Protein AF-A0A0L7AWC5-F1 (afdb_monomer_lite)

Foldseek 3Di:
DDDPPDDPVRVVVLCPAPLNDDDFDPVLVVVQPPDFVQSSLVSLCVGPDPVSVVVSVVDNHDDSVSSVVSNVVVVVVVVVVCVVVVNPVPDPVVPPPPVPDDDPVRVVVVVVCVVVVVD

Organism: NCBI:txid1365965

Radius of gyration: 28.06 Å; chains: 1; bounding box: 50×33×78 Å

pLDDT: mean 84.74, std 12.67, range [42.34, 96.44]

Structure (mmCIF, N/CA/C/O backbone):
data_AF-A0A0L7AWC5-F1
#
_entry.id   AF-A0A0L7AWC5-F1
#
loop_
_atom_site.group_PDB
_atom_site.id
_atom_site.type_symbol
_atom_site.label_atom_id
_atom_site.label_alt_id
_atom_site.label_comp_id
_atom_site.label_asym_id
_atom_site.label_entity_id
_atom_site.label_seq_id
_atom_site.pdbx_PDB_ins_code
_atom_site.Cartn_x
_atom_site.Cartn_y
_atom_site.Cartn_z
_atom_site.occupancy
_atom_site.B_iso_or_equiv
_atom_site.auth_seq_id
_atom_site.auth_comp_id
_atom_site.auth_asym_id
_atom_site.auth_atom_id
_atom_site.pdbx_PDB_model_num
ATOM 1 N N . MET A 1 1 ? 16.499 3.260 -14.537 1.00 52.12 1 MET A N 1
ATOM 2 C CA . MET A 1 1 ? 15.398 4.246 -14.541 1.00 52.12 1 MET A CA 1
ATOM 3 C C . MET A 1 1 ? 15.997 5.605 -14.864 1.00 52.12 1 MET A C 1
ATOM 5 O O . MET A 1 1 ? 16.867 6.040 -14.125 1.00 52.12 1 MET A O 1
ATOM 9 N N . LYS A 1 2 ? 15.635 6.219 -15.996 1.00 42.34 2 LYS A N 1
ATOM 10 C CA . LYS A 1 2 ? 15.994 7.612 -16.302 1.00 42.34 2 LYS A CA 1
ATOM 11 C C . LYS A 1 2 ? 14.716 8.428 -16.141 1.00 42.34 2 LYS A C 1
ATOM 13 O O . LYS A 1 2 ? 13.788 8.226 -16.914 1.00 42.34 2 LYS A O 1
ATOM 18 N N . PHE A 1 3 ? 14.671 9.283 -15.125 1.00 60.06 3 PHE A N 1
ATOM 19 C CA . PHE A 1 3 ? 13.578 10.221 -14.881 1.00 60.06 3 PHE A CA 1
ATOM 20 C C . PHE A 1 3 ? 14.095 11.622 -15.216 1.00 60.06 3 PHE A C 1
ATOM 22 O O . PHE A 1 3 ? 14.675 12.269 -14.353 1.00 60.06 3 PHE A O 1
ATOM 29 N N . PRO A 1 4 ? 13.995 12.072 -16.476 1.00 60.34 4 PRO A N 1
ATOM 30 C CA . PRO A 1 4 ? 14.615 13.327 -16.900 1.00 60.34 4 PRO A CA 1
ATOM 31 C C . PRO A 1 4 ? 13.978 14.585 -16.282 1.00 60.34 4 PRO A C 1
ATOM 33 O O . PRO A 1 4 ? 14.546 15.659 -16.433 1.00 60.34 4 PRO A O 1
ATOM 36 N N . SER A 1 5 ? 12.832 14.471 -15.597 1.00 70.38 5 SER A N 1
ATOM 37 C CA . SER A 1 5 ? 12.074 15.609 -15.056 1.00 70.38 5 SER A CA 1
ATOM 38 C C . SER A 1 5 ? 12.018 15.705 -13.528 1.00 70.38 5 SER A C 1
ATOM 40 O O . SER A 1 5 ? 11.563 16.728 -13.031 1.00 70.38 5 SER A O 1
ATOM 42 N N . LEU A 1 6 ? 12.437 14.674 -12.785 1.00 74.31 6 LEU A N 1
ATOM 43 C CA . LEU A 1 6 ? 12.380 14.658 -11.318 1.00 74.31 6 LEU A CA 1
ATOM 44 C C . LEU A 1 6 ? 13.787 14.697 -10.734 1.00 74.31 6 LEU A C 1
ATOM 46 O O . LEU A 1 6 ? 14.691 14.009 -11.215 1.00 74.31 6 LEU A O 1
ATOM 50 N N . SER A 1 7 ? 13.960 15.474 -9.670 1.00 85.12 7 SER A N 1
ATOM 51 C CA . SER A 1 7 ? 15.183 15.455 -8.878 1.00 85.12 7 SER A CA 1
ATOM 52 C C . SER A 1 7 ? 15.370 14.096 -8.195 1.00 85.12 7 SER A C 1
ATOM 54 O O . SER A 1 7 ? 14.423 13.341 -7.954 1.00 85.12 7 SER A O 1
ATOM 56 N N . ASN A 1 8 ? 16.616 13.778 -7.843 1.00 84.31 8 ASN A N 1
ATOM 57 C CA . ASN A 1 8 ? 16.921 12.543 -7.119 1.00 84.31 8 ASN A CA 1
ATOM 58 C C . ASN A 1 8 ? 16.180 12.458 -5.774 1.00 84.31 8 ASN A C 1
ATOM 60 O O . ASN A 1 8 ? 15.799 11.362 -5.362 1.00 84.31 8 ASN A O 1
ATOM 64 N N . ASP A 1 9 ? 15.956 13.597 -5.115 1.00 87.88 9 ASP A N 1
ATOM 65 C CA . ASP A 1 9 ? 15.246 13.662 -3.836 1.00 87.88 9 ASP A CA 1
ATOM 66 C C . ASP A 1 9 ? 13.757 13.354 -4.002 1.00 87.88 9 ASP A C 1
ATOM 68 O O . ASP A 1 9 ? 13.207 12.572 -3.229 1.00 87.88 9 ASP A O 1
ATOM 72 N N . GLU A 1 10 ? 13.118 13.867 -5.056 1.00 83.81 10 GLU A N 1
ATOM 73 C CA . GLU A 1 10 ? 11.721 13.546 -5.379 1.00 83.81 10 GLU A CA 1
ATOM 74 C C . GLU A 1 10 ? 11.545 12.067 -5.735 1.00 83.81 10 GLU A C 1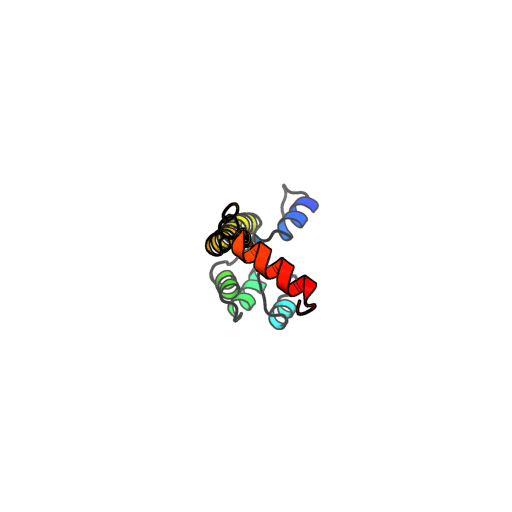
ATOM 76 O O . GLU A 1 10 ? 10.597 11.419 -5.285 1.00 83.81 10 GLU A O 1
ATOM 81 N N . VAL A 1 11 ? 12.482 11.497 -6.500 1.00 84.50 11 VAL A N 1
ATOM 82 C CA . VAL A 1 11 ? 12.475 10.060 -6.808 1.00 84.50 11 VAL A CA 1
ATOM 83 C C . VAL A 1 11 ? 12.614 9.243 -5.524 1.00 84.50 11 VAL A C 1
ATOM 85 O O . VAL A 1 11 ? 11.871 8.284 -5.320 1.00 84.50 11 VAL A O 1
ATOM 88 N N . LYS A 1 12 ? 13.538 9.622 -4.635 1.00 86.62 12 LYS A N 1
ATOM 89 C CA . LYS A 1 12 ? 13.747 8.930 -3.360 1.00 86.62 12 LYS A CA 1
ATOM 90 C C . LYS A 1 12 ? 12.517 9.021 -2.462 1.00 86.62 12 LYS A C 1
ATOM 92 O O . LYS A 1 12 ? 12.134 8.005 -1.890 1.00 86.62 12 LYS A O 1
ATOM 97 N N . ALA A 1 13 ? 11.891 10.195 -2.377 1.00 87.50 13 ALA A N 1
ATOM 98 C CA . ALA A 1 13 ? 10.653 10.384 -1.636 1.00 87.50 13 ALA A CA 1
ATOM 99 C C . ALA A 1 13 ? 9.580 9.415 -2.144 1.00 87.50 13 ALA A C 1
ATOM 101 O O . ALA A 1 13 ? 9.083 8.616 -1.358 1.00 87.50 13 ALA A O 1
ATOM 102 N N . LYS A 1 14 ? 9.330 9.372 -3.461 1.00 85.75 14 LYS A N 1
ATOM 103 C CA . LYS A 1 14 ? 8.341 8.465 -4.070 1.00 85.75 14 LYS A CA 1
ATOM 104 C C . LYS A 1 14 ? 8.611 6.982 -3.806 1.00 85.75 14 LYS A C 1
ATOM 106 O O . LYS A 1 14 ? 7.675 6.217 -3.593 1.00 85.75 14 LYS A O 1
ATOM 111 N N . LEU A 1 15 ? 9.872 6.551 -3.760 1.00 87.12 15 LEU A N 1
ATOM 112 C CA . LEU A 1 15 ? 10.215 5.160 -3.425 1.00 87.12 15 LEU A CA 1
ATOM 113 C C . LEU A 1 15 ? 9.874 4.777 -1.971 1.00 87.12 15 LEU A C 1
ATOM 115 O O . LEU A 1 15 ? 9.762 3.585 -1.659 1.00 87.12 15 LEU A O 1
ATOM 119 N N . GLU A 1 16 ? 9.678 5.752 -1.087 1.00 91.00 16 GLU A N 1
ATOM 120 C CA . GLU A 1 16 ? 9.280 5.525 0.303 1.00 91.00 16 GLU A CA 1
ATOM 121 C C . GLU A 1 16 ? 7.762 5.525 0.531 1.00 91.00 16 GLU A C 1
ATOM 123 O O . GLU A 1 16 ? 7.326 5.147 1.617 1.00 91.00 16 GLU A O 1
ATOM 128 N N . HIS A 1 17 ? 6.949 5.834 -0.486 1.00 94.25 17 HIS A N 1
ATOM 129 C CA . HIS A 1 17 ? 5.488 5.796 -0.374 1.00 94.25 17 HIS A CA 1
ATOM 130 C C . HIS A 1 17 ? 4.944 4.387 -0.105 1.00 94.25 17 HIS A C 1
ATOM 132 O O . HIS A 1 17 ? 5.532 3.369 -0.497 1.00 94.25 17 HIS A O 1
ATOM 138 N N . LEU A 1 18 ? 3.766 4.335 0.524 1.00 93.56 18 LEU A N 1
ATOM 139 C CA . LEU A 1 18 ? 3.066 3.102 0.884 1.00 93.56 18 LEU A CA 1
ATOM 140 C C . LEU A 1 18 ? 2.747 2.255 -0.357 1.00 93.56 18 LEU A C 1
ATOM 142 O O . LEU A 1 18 ? 2.910 1.031 -0.339 1.00 93.56 18 LEU A O 1
ATOM 146 N N . GLY A 1 19 ? 2.417 2.910 -1.470 1.00 92.44 19 GLY A N 1
ATOM 147 C CA . GLY A 1 19 ? 2.226 2.313 -2.786 1.00 92.44 19 GLY A CA 1
ATOM 148 C C . GLY A 1 19 ? 3.420 1.488 -3.276 1.00 92.44 19 GLY A C 1
ATOM 149 O O . GLY A 1 19 ? 3.218 0.517 -4.003 1.00 92.44 19 GLY A O 1
ATOM 150 N N . ASN A 1 20 ? 4.646 1.763 -2.817 1.00 92.94 20 ASN A N 1
ATOM 151 C CA . ASN A 1 20 ? 5.841 0.978 -3.149 1.00 92.94 20 ASN A CA 1
ATOM 152 C C . ASN A 1 20 ? 6.153 -0.141 -2.133 1.00 92.94 20 ASN A C 1
ATOM 154 O O . ASN A 1 20 ? 7.008 -0.995 -2.380 1.00 92.94 20 ASN A O 1
ATOM 158 N N . LYS A 1 21 ? 5.486 -0.164 -0.973 1.00 91.94 21 LYS A N 1
ATOM 159 C CA . LYS A 1 21 ? 5.723 -1.169 0.071 1.00 91.94 21 LYS A CA 1
ATOM 160 C C . LYS A 1 21 ? 4.796 -2.36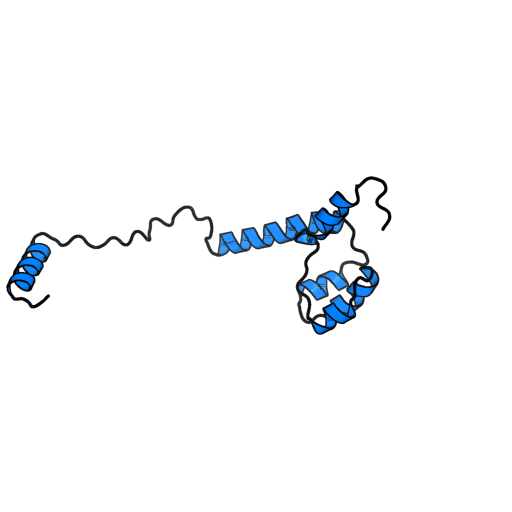7 -0.107 1.00 91.94 21 LYS A C 1
ATOM 162 O O . LYS A 1 21 ? 3.592 -2.238 -0.337 1.00 91.94 21 LYS A O 1
ATOM 167 N N . VAL A 1 22 ? 5.347 -3.568 0.021 1.00 91.69 22 VAL A N 1
ATOM 168 C CA . VAL A 1 22 ? 4.583 -4.815 -0.065 1.00 91.69 22 VAL A CA 1
ATOM 169 C C . VAL A 1 22 ? 5.095 -5.789 0.995 1.00 91.69 22 VAL A C 1
ATOM 171 O O . VAL A 1 22 ? 6.312 -5.909 1.161 1.00 91.69 22 VAL A O 1
ATOM 174 N N . PRO A 1 23 ? 4.208 -6.471 1.741 1.00 92.56 23 PRO A N 1
ATOM 175 C CA . PRO A 1 23 ? 4.642 -7.503 2.671 1.00 92.56 23 PRO A CA 1
ATOM 176 C C . PRO A 1 23 ? 5.311 -8.635 1.890 1.00 92.56 23 PRO A C 1
ATOM 178 O O . PRO A 1 23 ? 4.790 -9.102 0.881 1.00 92.56 23 PRO A O 1
ATOM 181 N N . PHE A 1 24 ? 6.491 -9.069 2.316 1.00 92.88 24 PHE A N 1
ATOM 182 C CA . PHE A 1 24 ? 7.235 -10.082 1.578 1.00 92.88 24 PHE A CA 1
ATOM 183 C C . PHE A 1 24 ? 8.074 -10.932 2.522 1.00 92.88 24 PHE A C 1
ATOM 185 O O . PHE A 1 24 ? 8.691 -10.420 3.456 1.00 92.88 24 PHE A O 1
ATOM 192 N N . GLU A 1 25 ? 8.083 -12.244 2.303 1.00 93.81 25 GLU A N 1
ATOM 193 C CA . GLU A 1 25 ? 8.760 -13.186 3.183 1.00 93.81 25 GLU A CA 1
ATOM 194 C C . GLU A 1 25 ? 10.264 -12.912 3.219 1.00 93.81 25 GLU A C 1
ATOM 196 O O . GLU A 1 25 ? 10.898 -12.764 2.175 1.00 93.81 25 GLU A O 1
ATOM 201 N N . LYS A 1 26 ? 10.867 -12.917 4.417 1.00 90.19 26 LYS A N 1
ATOM 202 C CA . LYS A 1 26 ? 12.284 -12.562 4.629 1.00 90.19 26 LYS A CA 1
ATOM 203 C C . LYS A 1 26 ? 13.234 -13.271 3.656 1.00 90.19 26 LYS A C 1
ATOM 205 O O . LYS A 1 26 ? 14.082 -12.623 3.047 1.00 90.19 26 LYS A O 1
ATOM 210 N N . ASN A 1 27 ? 13.064 -14.581 3.468 1.00 89.06 27 ASN A N 1
ATOM 211 C CA . ASN A 1 27 ? 13.918 -15.380 2.583 1.00 89.06 27 ASN A CA 1
ATOM 212 C C . ASN A 1 27 ? 13.783 -14.969 1.108 1.00 89.06 27 ASN A C 1
ATOM 214 O O . ASN A 1 27 ? 14.786 -14.880 0.400 1.00 89.06 27 ASN A O 1
ATOM 218 N N . LEU A 1 28 ? 12.561 -14.703 0.636 1.00 86.88 28 LEU A N 1
ATOM 219 C CA . LEU A 1 28 ? 12.326 -14.251 -0.737 1.00 86.88 28 LEU A CA 1
ATOM 220 C C . LEU A 1 28 ? 12.753 -12.789 -0.927 1.00 86.88 28 LEU A C 1
ATOM 222 O O . LEU A 1 28 ? 13.320 -12.458 -1.966 1.00 86.88 28 LEU A O 1
ATOM 226 N N . ASN A 1 29 ? 12.573 -11.946 0.093 1.00 84.81 29 ASN A N 1
ATOM 227 C CA . ASN A 1 29 ? 13.002 -10.551 0.098 1.00 84.81 29 ASN A CA 1
ATOM 228 C C . ASN A 1 29 ? 14.529 -10.419 -0.023 1.00 84.81 29 ASN A C 1
ATOM 230 O O . ASN A 1 29 ? 15.017 -9.664 -0.858 1.00 84.81 29 ASN A O 1
ATOM 234 N N . ILE A 1 30 ? 15.295 -11.224 0.724 1.00 81.38 30 ILE A N 1
ATOM 235 C CA . ILE A 1 30 ? 16.764 -11.273 0.602 1.00 81.38 30 ILE A CA 1
ATOM 236 C C . ILE A 1 30 ? 17.177 -11.686 -0.820 1.00 81.38 30 ILE A C 1
ATOM 238 O O . ILE A 1 30 ? 18.043 -11.058 -1.429 1.00 81.38 30 ILE A O 1
ATOM 242 N N . ARG A 1 31 ? 16.527 -12.714 -1.383 1.00 81.00 31 ARG A N 1
ATOM 243 C CA . ARG A 1 31 ? 16.805 -13.210 -2.745 1.00 81.00 31 ARG A CA 1
ATOM 244 C C . ARG A 1 31 ? 16.423 -12.215 -3.841 1.00 81.00 31 ARG A C 1
ATOM 246 O O . ARG A 1 31 ? 16.982 -12.281 -4.936 1.00 81.00 31 ARG A O 1
ATOM 253 N N . ALA A 1 32 ? 15.478 -11.320 -3.570 1.00 76.94 32 ALA A N 1
ATOM 254 C CA . ALA A 1 32 ? 15.027 -10.319 -4.523 1.00 76.94 32 ALA A CA 1
ATOM 255 C C . ALA A 1 32 ? 16.060 -9.217 -4.771 1.00 76.94 32 ALA A C 1
ATOM 257 O O . ALA A 1 32 ? 16.072 -8.676 -5.879 1.00 76.94 32 ALA A O 1
ATOM 258 N N . SER A 1 33 ? 16.975 -8.963 -3.822 1.00 70.50 33 SER A N 1
ATOM 259 C CA . SER A 1 33 ? 18.005 -7.910 -3.881 1.00 70.50 33 SER A CA 1
ATOM 260 C C . SER A 1 33 ? 17.436 -6.536 -4.310 1.00 70.50 33 SER A C 1
ATOM 262 O O . SER A 1 33 ? 16.239 -6.375 -4.551 1.00 70.50 33 SER A O 1
ATOM 264 N N . ASN A 1 34 ? 18.276 -5.512 -4.458 1.00 68.75 34 ASN A N 1
ATOM 265 C CA . ASN A 1 34 ? 17.881 -4.229 -5.060 1.00 68.75 34 ASN A CA 1
ATOM 266 C C . ASN A 1 34 ? 17.773 -4.339 -6.594 1.00 68.75 34 ASN A C 1
ATOM 268 O O . ASN A 1 34 ? 18.254 -3.494 -7.345 1.00 68.75 34 ASN A O 1
ATOM 272 N N . SER A 1 35 ? 17.172 -5.430 -7.066 1.00 68.94 35 SER A N 1
ATOM 273 C CA . SER A 1 35 ? 16.995 -5.722 -8.482 1.00 68.94 35 SER A CA 1
ATOM 274 C C . SER A 1 35 ? 15.801 -4.962 -9.054 1.00 68.94 35 SER A C 1
ATOM 276 O O . SER A 1 35 ? 14.842 -4.639 -8.346 1.00 68.94 35 SER A O 1
ATOM 278 N N . TYR A 1 36 ? 15.806 -4.781 -10.374 1.00 77.38 36 TYR A N 1
ATOM 279 C CA . TYR A 1 36 ? 14.644 -4.308 -11.122 1.00 77.38 36 TYR A CA 1
ATOM 280 C C . TYR A 1 36 ? 13.392 -5.147 -10.844 1.00 77.38 36 TYR A C 1
ATOM 282 O O . TYR A 1 36 ? 13.468 -6.356 -10.589 1.00 77.38 36 TYR A O 1
ATOM 290 N N . PHE A 1 37 ? 12.229 -4.499 -10.931 1.00 84.56 37 PHE A N 1
ATOM 291 C CA . PHE A 1 37 ? 10.945 -5.127 -10.636 1.00 84.56 37 PHE A CA 1
ATOM 292 C C . PHE A 1 37 ? 10.700 -6.393 -11.460 1.00 84.56 37 PHE A C 1
ATOM 294 O O . PHE A 1 37 ? 10.254 -7.384 -10.901 1.00 84.56 37 PHE A O 1
ATOM 301 N N . SER A 1 38 ? 11.105 -6.435 -12.728 1.00 83.44 38 SER A N 1
ATOM 302 C CA . SER A 1 38 ? 10.996 -7.625 -13.588 1.00 83.44 38 SER A CA 1
ATOM 303 C C . SER A 1 38 ? 11.660 -8.895 -13.020 1.00 83.44 38 SER A C 1
ATOM 305 O O . SER A 1 38 ? 11.244 -10.015 -13.325 1.00 83.44 38 SER A O 1
ATOM 307 N N . ARG A 1 39 ? 12.688 -8.754 -12.170 1.00 85.31 39 ARG A N 1
ATOM 308 C CA . ARG A 1 39 ? 13.303 -9.873 -11.437 1.00 85.31 39 ARG A CA 1
ATOM 309 C C . ARG A 1 39 ? 12.559 -10.168 -10.137 1.00 85.31 39 ARG A C 1
ATOM 311 O O . ARG A 1 39 ? 12.378 -11.337 -9.798 1.00 85.31 39 ARG A O 1
ATOM 318 N N . LYS A 1 40 ? 12.108 -9.124 -9.436 1.00 88.12 40 LYS A N 1
ATOM 319 C CA . LYS A 1 40 ? 11.313 -9.241 -8.205 1.00 88.12 40 LYS A CA 1
ATOM 320 C C . LYS A 1 40 ? 9.946 -9.876 -8.466 1.00 88.12 40 LYS A C 1
ATOM 322 O O . LYS A 1 40 ? 9.545 -10.733 -7.691 1.00 88.12 40 LYS A O 1
ATOM 327 N N . SER A 1 41 ? 9.290 -9.575 -9.588 1.00 90.44 41 SER A N 1
ATOM 328 C CA . SER A 1 41 ? 7.974 -10.107 -9.963 1.00 90.44 41 SER A CA 1
ATOM 329 C C . SER A 1 41 ? 7.974 -11.635 -10.049 1.00 90.44 41 SER A C 1
ATOM 331 O O . SER A 1 41 ? 7.043 -12.284 -9.577 1.00 90.44 41 SER A O 1
ATOM 333 N N . LYS A 1 42 ? 9.063 -12.241 -10.542 1.00 91.19 42 LYS A N 1
ATOM 334 C CA . LYS A 1 42 ? 9.234 -13.705 -10.565 1.00 91.19 42 LYS A CA 1
ATOM 335 C C . LYS A 1 42 ? 9.248 -14.318 -9.164 1.00 91.19 42 LYS A C 1
ATOM 337 O O . LYS A 1 42 ? 8.736 -15.418 -8.985 1.00 91.19 42 LYS A O 1
ATOM 342 N N . LEU A 1 43 ? 9.827 -13.619 -8.188 1.00 91.94 43 LEU A N 1
ATOM 343 C CA . LEU A 1 43 ? 9.855 -14.048 -6.787 1.00 91.94 43 LEU A CA 1
ATOM 344 C C . LEU A 1 43 ? 8.541 -13.716 -6.073 1.00 91.94 43 LEU A C 1
ATOM 346 O O . LEU A 1 43 ? 8.072 -14.514 -5.272 1.00 91.94 43 LEU A O 1
ATOM 350 N N . TYR A 1 44 ? 7.906 -12.593 -6.408 1.00 93.50 44 TYR A N 1
ATOM 351 C CA . TYR A 1 44 ? 6.579 -12.230 -5.914 1.00 93.50 44 TYR A CA 1
ATOM 352 C C . TYR A 1 44 ? 5.548 -13.298 -6.277 1.00 93.50 44 TYR A C 1
ATOM 354 O O . TYR A 1 44 ? 4.809 -13.732 -5.401 1.00 93.50 44 TYR A O 1
ATOM 362 N N . LYS A 1 45 ? 5.575 -13.832 -7.508 1.00 93.38 45 LYS A N 1
ATOM 363 C CA . LYS A 1 45 ? 4.720 -14.961 -7.932 1.00 93.38 45 LYS A CA 1
ATOM 364 C C . LYS A 1 45 ? 4.871 -16.221 -7.063 1.00 93.38 45 LYS A C 1
ATOM 366 O O . LYS A 1 45 ? 3.955 -17.035 -7.028 1.00 93.38 45 LYS A O 1
ATOM 371 N N . GLN A 1 46 ? 6.005 -16.384 -6.378 1.00 94.00 46 GLN A N 1
ATOM 372 C CA . GLN A 1 46 ? 6.285 -17.514 -5.481 1.00 94.00 46 GLN A CA 1
ATOM 373 C C . GLN A 1 46 ? 5.875 -17.241 -4.025 1.00 94.00 46 GLN A C 1
ATOM 375 O O . GLN A 1 46 ? 5.956 -18.146 -3.200 1.00 94.00 46 GLN A O 1
ATOM 380 N N . SER A 1 47 ? 5.462 -16.014 -3.694 1.00 94.75 47 SER A N 1
ATOM 381 C CA . SER A 1 47 ? 5.048 -15.633 -2.342 1.00 94.75 47 SER A CA 1
ATOM 382 C C . SER A 1 47 ? 3.789 -16.394 -1.912 1.00 94.75 47 SER A C 1
ATOM 384 O O . SER A 1 47 ? 2.865 -16.609 -2.704 1.00 94.75 47 SER A O 1
ATOM 386 N N . GLY A 1 48 ? 3.738 -16.775 -0.636 1.00 95.81 48 GLY A N 1
ATOM 387 C CA . GLY A 1 48 ? 2.533 -17.283 0.014 1.00 95.81 48 GLY A CA 1
ATOM 388 C C . GLY A 1 48 ? 1.543 -16.168 0.362 1.00 95.81 48 GLY A C 1
ATOM 389 O O . GLY A 1 48 ? 0.362 -16.435 0.578 1.00 95.81 48 GLY A O 1
ATOM 390 N N . ILE A 1 49 ? 1.993 -14.912 0.368 1.00 95.44 49 ILE A N 1
ATOM 391 C CA . ILE A 1 49 ? 1.157 -13.749 0.652 1.00 95.44 49 ILE A CA 1
ATOM 392 C C . ILE A 1 49 ? 0.363 -13.378 -0.606 1.00 95.44 49 ILE A C 1
ATOM 394 O O . ILE A 1 49 ? 0.920 -13.001 -1.639 1.00 95.44 49 ILE A O 1
ATOM 398 N N . ALA A 1 50 ? -0.967 -13.443 -0.507 1.00 95.12 50 ALA A N 1
ATOM 399 C CA . ALA A 1 50 ? -1.866 -13.273 -1.647 1.00 95.12 50 ALA A CA 1
ATOM 400 C C . ALA A 1 50 ? -1.686 -11.935 -2.387 1.00 95.12 50 ALA A C 1
ATOM 402 O O . ALA A 1 50 ? -1.628 -11.933 -3.616 1.00 95.12 50 ALA A O 1
ATOM 403 N N . VAL A 1 51 ? -1.555 -10.816 -1.661 1.00 92.88 51 VAL A N 1
ATOM 404 C CA . VAL A 1 51 ? -1.377 -9.483 -2.268 1.00 92.88 51 VAL A CA 1
ATOM 405 C C . VAL A 1 51 ? -0.063 -9.378 -3.046 1.00 92.88 51 VAL A C 1
ATOM 407 O O . VAL A 1 51 ? -0.031 -8.821 -4.140 1.00 92.88 51 VAL A O 1
ATOM 410 N N . THR A 1 52 ? 1.006 -9.976 -2.531 1.00 94.44 52 THR A N 1
ATOM 411 C CA . THR A 1 52 ? 2.342 -9.959 -3.138 1.00 94.44 52 THR A CA 1
ATOM 412 C C . THR A 1 52 ? 2.391 -10.853 -4.362 1.00 94.44 52 THR A C 1
ATOM 414 O O . THR A 1 52 ? 2.871 -10.447 -5.418 1.00 94.44 52 THR A O 1
ATOM 417 N N . ARG A 1 53 ? 1.802 -12.047 -4.259 1.00 95.44 53 ARG A N 1
ATOM 418 C CA . ARG A 1 53 ? 1.644 -12.961 -5.391 1.00 95.44 53 ARG A CA 1
ATOM 419 C C . ARG A 1 53 ? 0.841 -12.339 -6.525 1.00 95.44 53 ARG A C 1
ATOM 421 O O . ARG A 1 53 ? 1.251 -12.448 -7.678 1.00 95.44 53 ARG A O 1
ATOM 428 N N . ARG A 1 54 ? -0.258 -11.654 -6.195 1.00 94.12 54 ARG A N 1
ATOM 429 C CA . ARG A 1 54 ? -1.079 -10.914 -7.158 1.00 94.12 54 ARG A CA 1
ATOM 430 C C . ARG A 1 54 ? -0.273 -9.808 -7.844 1.00 94.12 54 ARG A C 1
ATOM 432 O O . ARG A 1 54 ? -0.232 -9.775 -9.068 1.00 94.12 54 ARG A O 1
ATOM 439 N N . LEU A 1 55 ? 0.454 -8.996 -7.073 1.00 92.94 55 LEU A N 1
ATOM 440 C CA . LEU A 1 55 ? 1.313 -7.928 -7.597 1.00 92.94 55 LEU A CA 1
ATOM 441 C C . LEU A 1 55 ? 2.326 -8.449 -8.628 1.00 92.94 55 LEU A C 1
ATOM 443 O O . LEU A 1 55 ? 2.496 -7.861 -9.691 1.00 92.94 55 LEU A O 1
ATOM 447 N N . GLY A 1 56 ? 2.977 -9.579 -8.334 1.00 92.31 56 GLY A N 1
ATOM 448 C CA . GLY A 1 56 ? 3.912 -10.208 -9.266 1.00 92.31 56 GLY A CA 1
ATOM 449 C C . GLY A 1 56 ? 3.256 -10.778 -10.525 1.00 92.31 56 GLY A C 1
ATOM 450 O O . GLY A 1 56 ? 3.934 -10.911 -11.541 1.00 92.31 56 GLY A O 1
ATOM 451 N N . ALA A 1 57 ? 1.976 -11.157 -10.461 1.00 92.00 57 ALA A N 1
ATOM 452 C CA . ALA A 1 57 ? 1.219 -11.723 -11.576 1.00 92.00 57 ALA A CA 1
ATOM 453 C C . ALA A 1 57 ? 0.661 -10.654 -12.525 1.00 92.00 57 ALA A C 1
ATOM 455 O O . ALA A 1 57 ? 0.727 -10.849 -13.735 1.00 92.00 57 ALA A O 1
ATOM 456 N N . GLU A 1 58 ? 0.147 -9.555 -11.974 1.00 91.00 58 GLU A N 1
ATOM 457 C CA . GLU A 1 58 ? -0.565 -8.506 -12.716 1.00 91.00 58 GLU A CA 1
ATOM 458 C C . GLU A 1 58 ? 0.372 -7.485 -13.370 1.00 91.00 58 GLU A C 1
ATOM 460 O O . GLU A 1 58 ? 0.026 -6.913 -14.399 1.00 91.00 58 GLU A O 1
ATOM 465 N N . HIS A 1 59 ? 1.572 -7.282 -12.818 1.00 88.12 59 HIS A N 1
ATOM 466 C CA . HIS A 1 59 ? 2.502 -6.264 -13.297 1.00 88.12 59 HIS A CA 1
ATOM 467 C C . HIS A 1 59 ? 3.789 -6.881 -13.856 1.00 88.12 59 HIS A C 1
ATOM 469 O O . HIS A 1 59 ? 4.421 -7.749 -13.245 1.00 88.12 59 HIS A O 1
ATOM 475 N N . SER A 1 60 ? 4.212 -6.401 -15.025 1.00 83.81 60 SER A N 1
ATOM 476 C CA . SER A 1 60 ? 5.510 -6.729 -15.632 1.00 83.81 60 SER A CA 1
ATOM 477 C C . SER A 1 60 ? 6.592 -5.688 -15.337 1.00 83.81 60 SER A C 1
ATOM 479 O O . SER A 1 60 ? 7.777 -6.027 -15.352 1.00 83.81 60 SER A O 1
ATOM 481 N N . ASP A 1 61 ? 6.185 -4.453 -15.042 1.00 85.06 61 ASP A N 1
ATOM 482 C CA . ASP A 1 61 ? 7.040 -3.334 -14.646 1.00 85.06 61 ASP A CA 1
ATOM 483 C C . ASP A 1 61 ? 6.416 -2.585 -13.457 1.00 85.06 61 ASP A C 1
ATOM 485 O O . ASP A 1 61 ? 5.278 -2.867 -13.082 1.00 85.06 61 ASP A O 1
ATOM 489 N N . TRP A 1 62 ? 7.185 -1.698 -12.829 1.00 89.19 62 TRP A N 1
ATOM 490 C CA . TRP A 1 62 ? 6.746 -0.916 -11.675 1.00 89.19 62 TRP A CA 1
ATOM 491 C C . TRP A 1 62 ? 7.388 0.465 -11.694 1.00 89.19 62 TRP A C 1
ATOM 493 O O . TRP A 1 62 ? 8.579 0.617 -11.400 1.00 89.19 62 TRP A O 1
ATOM 503 N N . ASN A 1 63 ? 6.602 1.462 -12.075 1.00 89.06 63 ASN A N 1
ATOM 504 C CA . ASN A 1 63 ? 7.029 2.842 -12.235 1.00 89.06 63 ASN A CA 1
ATOM 505 C C . ASN A 1 63 ? 6.416 3.758 -11.151 1.00 89.06 63 ASN A C 1
ATOM 507 O O . ASN A 1 63 ? 5.779 3.301 -10.205 1.00 89.06 63 ASN A O 1
ATOM 511 N N . LEU A 1 64 ? 6.674 5.064 -11.246 1.00 88.56 64 LEU A N 1
ATOM 512 C CA . LEU A 1 64 ? 6.197 6.036 -10.255 1.00 88.56 64 LEU A CA 1
ATOM 513 C C . LEU A 1 64 ? 4.673 6.233 -10.295 1.00 88.56 64 LEU A C 1
ATOM 515 O O . LEU A 1 64 ? 4.068 6.426 -9.248 1.00 88.56 64 LEU A O 1
ATOM 519 N N . GLU A 1 65 ? 4.057 6.140 -11.472 1.00 90.25 65 GLU A N 1
ATOM 520 C CA . GLU A 1 65 ? 2.602 6.223 -11.641 1.00 90.25 65 GLU A CA 1
ATOM 521 C C . GLU A 1 65 ? 1.902 4.992 -11.044 1.00 90.25 65 GLU A C 1
ATOM 523 O O . GLU A 1 65 ? 0.863 5.122 -10.394 1.00 90.25 65 GLU A O 1
ATOM 528 N N . ASP A 1 66 ? 2.509 3.805 -11.170 1.00 91.81 66 ASP A N 1
ATOM 529 C CA . ASP A 1 66 ? 2.039 2.587 -10.497 1.00 91.81 66 ASP A CA 1
ATOM 530 C C . ASP A 1 66 ? 2.074 2.746 -8.968 1.00 91.81 66 ASP A C 1
ATOM 532 O O . ASP A 1 66 ? 1.153 2.309 -8.270 1.00 91.81 66 ASP A O 1
ATOM 536 N N . ILE A 1 67 ? 3.130 3.384 -8.443 1.00 93.19 67 ILE A N 1
ATOM 537 C CA . ILE A 1 67 ? 3.256 3.694 -7.014 1.00 93.19 67 ILE A CA 1
ATOM 538 C C . ILE A 1 67 ? 2.133 4.635 -6.588 1.00 93.19 67 ILE A C 1
ATOM 540 O O . ILE A 1 67 ? 1.420 4.289 -5.651 1.00 93.19 67 ILE A O 1
ATOM 544 N N . ASP A 1 68 ? 1.945 5.761 -7.281 1.00 93.06 68 ASP A N 1
ATOM 545 C CA . ASP A 1 68 ? 0.930 6.766 -6.941 1.00 93.06 68 ASP A CA 1
ATOM 546 C C . ASP A 1 68 ? -0.491 6.163 -6.997 1.00 93.06 68 ASP A C 1
ATOM 548 O O . ASP A 1 68 ? -1.285 6.314 -6.067 1.00 93.06 68 ASP A O 1
ATOM 552 N N . THR A 1 69 ? -0.785 5.373 -8.035 1.00 94.38 69 THR A N 1
ATOM 553 C CA . THR A 1 69 ? -2.070 4.670 -8.188 1.00 94.38 69 THR A CA 1
ATOM 554 C C . THR A 1 69 ? -2.305 3.671 -7.056 1.00 94.38 69 THR A C 1
ATOM 556 O O . THR A 1 69 ? -3.404 3.571 -6.498 1.00 94.38 69 THR A O 1
ATOM 559 N N . ARG A 1 70 ? -1.274 2.899 -6.690 1.00 94.81 70 ARG A N 1
ATOM 560 C CA . ARG A 1 70 ? -1.380 1.930 -5.597 1.00 94.81 70 ARG A CA 1
ATOM 561 C C . ARG A 1 70 ? -1.469 2.617 -4.234 1.00 94.81 70 ARG A C 1
ATOM 563 O O . ARG A 1 70 ? -2.113 2.047 -3.358 1.00 94.81 70 ARG A O 1
ATOM 570 N N . ASP A 1 71 ? -0.867 3.791 -4.062 1.00 95.69 71 ASP A N 1
ATOM 571 C CA . ASP A 1 71 ? -0.913 4.586 -2.829 1.00 95.69 71 ASP A CA 1
ATOM 572 C C . ASP A 1 71 ? -2.357 4.938 -2.471 1.00 95.69 71 ASP A C 1
ATOM 574 O O . ASP A 1 71 ? -2.810 4.625 -1.368 1.00 95.69 71 ASP A O 1
ATOM 578 N N . VAL A 1 72 ? -3.109 5.465 -3.444 1.00 96.44 72 VAL A N 1
ATOM 579 C CA . VAL A 1 72 ? -4.540 5.770 -3.295 1.00 96.44 72 VAL A CA 1
ATOM 580 C C . VAL A 1 72 ? -5.313 4.499 -2.955 1.00 96.44 72 VAL A C 1
ATOM 582 O O . VAL A 1 72 ? -5.946 4.422 -1.909 1.00 96.44 72 VAL A O 1
ATOM 585 N N . ARG A 1 73 ? -5.166 3.441 -3.765 1.00 95.25 73 ARG A N 1
ATOM 586 C CA . ARG A 1 73 ? -5.912 2.187 -3.571 1.00 95.25 73 ARG A CA 1
ATOM 587 C C . ARG A 1 73 ? -5.672 1.547 -2.200 1.00 95.25 73 ARG A C 1
ATOM 589 O O . ARG A 1 73 ? -6.600 1.021 -1.595 1.00 95.25 73 ARG A O 1
ATOM 596 N N . VAL A 1 74 ? -4.422 1.503 -1.736 1.00 94.56 74 VAL A N 1
ATOM 597 C CA . VAL A 1 74 ? -4.086 0.910 -0.431 1.00 94.56 74 VAL A CA 1
ATOM 598 C C . VAL A 1 74 ? -4.587 1.799 0.704 1.00 94.56 74 VAL A C 1
ATOM 600 O O . VAL A 1 74 ? -5.102 1.270 1.685 1.00 94.56 74 VAL A O 1
ATOM 603 N N . THR A 1 75 ? -4.485 3.120 0.561 1.00 95.81 75 THR A N 1
ATOM 604 C CA . THR A 1 75 ? -5.027 4.072 1.537 1.00 95.81 75 THR A CA 1
ATOM 605 C C . THR A 1 75 ? -6.541 3.925 1.669 1.00 95.81 75 THR A C 1
ATOM 607 O O . THR A 1 75 ? -7.024 3.758 2.784 1.00 95.81 75 THR A O 1
ATOM 610 N N . ASP A 1 76 ? -7.273 3.867 0.555 1.00 96.12 76 ASP A N 1
ATOM 611 C CA . ASP A 1 76 ? -8.728 3.673 0.546 1.00 96.12 76 ASP A CA 1
ATOM 612 C C . ASP A 1 76 ? -9.134 2.362 1.232 1.00 96.12 76 ASP A C 1
ATOM 614 O O . ASP A 1 76 ? -10.065 2.336 2.035 1.00 96.12 76 ASP A O 1
ATOM 618 N N . LEU A 1 77 ? -8.402 1.271 0.970 1.00 94.56 77 LEU A N 1
ATOM 619 C CA . LEU A 1 77 ? -8.635 -0.019 1.627 1.00 94.56 77 LEU A CA 1
ATOM 620 C C . LEU A 1 77 ? -8.427 0.060 3.144 1.00 94.56 77 LEU A C 1
ATOM 622 O O . LEU A 1 77 ? -9.227 -0.486 3.898 1.00 94.56 77 LEU A O 1
ATOM 626 N N . ILE A 1 78 ? -7.362 0.729 3.594 1.00 93.81 78 ILE A N 1
ATOM 627 C CA . ILE A 1 78 ? -7.072 0.895 5.025 1.00 93.81 78 ILE A CA 1
ATOM 628 C C . ILE A 1 78 ? -8.150 1.751 5.694 1.00 93.81 78 ILE A C 1
ATOM 630 O O . ILE A 1 78 ? -8.643 1.382 6.758 1.00 93.81 78 ILE A O 1
ATOM 634 N N . LEU A 1 79 ? -8.533 2.871 5.077 1.00 93.88 79 LEU A N 1
ATOM 635 C CA . LEU A 1 79 ? -9.568 3.756 5.610 1.00 93.88 79 LEU A CA 1
ATOM 636 C C . LEU A 1 79 ? -10.921 3.048 5.692 1.00 93.88 79 LEU A C 1
ATOM 638 O O . LEU A 1 79 ? -11.570 3.115 6.732 1.00 93.88 79 LEU A O 1
ATOM 642 N N . SER A 1 80 ? -11.304 2.307 4.651 1.00 94.44 80 SER A N 1
ATOM 643 C CA . SER A 1 80 ? -12.538 1.519 4.649 1.00 94.44 80 SER A CA 1
ATOM 644 C C . SER A 1 80 ? -12.556 0.470 5.766 1.00 94.44 80 SER A C 1
ATOM 646 O O . SER A 1 80 ? -13.578 0.302 6.432 1.00 94.44 80 SER A O 1
ATOM 648 N N . GLU A 1 81 ? -11.429 -0.200 6.018 1.00 94.75 81 GLU A N 1
ATOM 649 C CA . GLU A 1 81 ? -11.319 -1.163 7.116 1.00 94.75 81 GLU A CA 1
ATOM 650 C C . GLU A 1 81 ? -11.420 -0.467 8.485 1.00 94.75 81 GLU A C 1
ATOM 652 O O . GLU A 1 81 ? -12.123 -0.939 9.378 1.00 94.75 81 GLU A O 1
ATOM 657 N N . PHE A 1 82 ? -10.788 0.699 8.649 1.00 92.94 82 PHE A N 1
ATOM 658 C CA . PHE A 1 82 ? -10.886 1.493 9.877 1.00 92.94 82 PHE A CA 1
ATOM 659 C C . PHE A 1 82 ? -12.320 1.961 10.153 1.00 92.94 82 PHE A C 1
ATOM 661 O O . P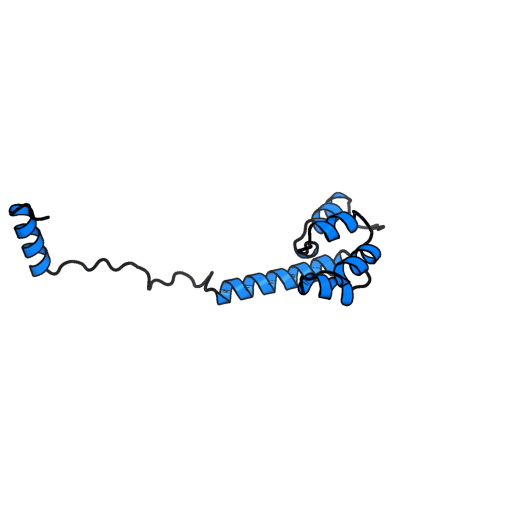HE A 1 82 ? -12.793 1.857 11.287 1.00 92.94 82 PHE A O 1
ATOM 668 N N . GLU A 1 83 ? -13.039 2.415 9.128 1.00 90.38 83 GLU A N 1
ATOM 669 C CA . GLU A 1 83 ? -14.455 2.780 9.230 1.00 90.38 83 GLU A CA 1
ATOM 670 C C . GLU A 1 83 ? -15.336 1.578 9.593 1.00 90.38 83 GLU A C 1
ATOM 672 O O . GLU A 1 83 ? -16.232 1.694 10.439 1.00 90.38 83 GLU A O 1
ATOM 677 N N . ALA A 1 84 ? -15.063 0.408 9.006 1.00 91.19 84 ALA A N 1
ATOM 678 C CA . ALA A 1 84 ? -15.751 -0.838 9.335 1.00 91.19 84 ALA A CA 1
ATOM 679 C C . ALA A 1 84 ? -15.526 -1.242 10.801 1.00 91.19 84 ALA A C 1
ATOM 681 O O . ALA A 1 84 ? -16.463 -1.677 11.474 1.00 91.19 84 ALA A O 1
ATOM 682 N N . TRP A 1 85 ? -14.319 -1.019 11.329 1.00 92.25 85 TRP A N 1
ATOM 683 C CA . TRP A 1 85 ? -14.005 -1.189 12.753 1.00 92.25 85 TRP A CA 1
ATOM 684 C C . TRP A 1 85 ? -14.645 -0.125 13.653 1.00 92.25 85 TRP A C 1
ATOM 686 O O . TRP A 1 85 ? -14.604 -0.244 14.876 1.00 92.25 85 TRP A O 1
ATOM 696 N N . GLY A 1 86 ? -15.252 0.912 13.074 1.00 87.44 86 GLY A N 1
ATOM 697 C CA . GLY A 1 86 ? -15.872 2.009 13.806 1.00 87.44 86 GLY A CA 1
ATOM 698 C C . GLY A 1 86 ? -14.884 3.066 14.298 1.00 87.44 86 GLY A C 1
ATOM 699 O O . GLY A 1 86 ? -15.280 3.951 15.058 1.00 87.44 86 GLY A O 1
ATOM 700 N N . LEU A 1 87 ? -13.624 3.023 13.854 1.00 78.06 87 LEU A N 1
ATOM 701 C CA . LEU A 1 87 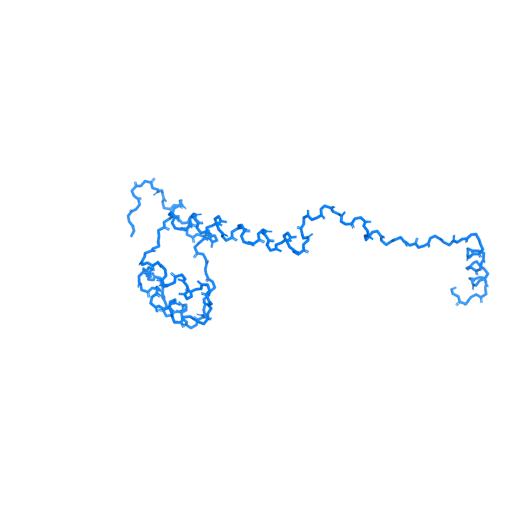? -12.698 4.138 14.027 1.00 78.06 87 LEU A CA 1
ATOM 702 C C . LEU A 1 87 ? -13.236 5.304 13.180 1.00 78.06 87 LEU A C 1
ATOM 704 O O . LEU A 1 87 ? -13.618 5.107 12.032 1.00 78.06 87 LEU A O 1
ATOM 708 N N . ASN A 1 88 ? -13.320 6.506 13.754 1.00 67.62 88 ASN A N 1
ATOM 709 C CA . ASN A 1 88 ? -13.972 7.705 13.184 1.00 67.62 88 ASN A CA 1
ATOM 710 C C . ASN A 1 88 ? -15.503 7.780 13.299 1.00 67.62 88 ASN A C 1
ATOM 712 O O . ASN A 1 88 ? -16.103 8.751 12.833 1.00 67.62 88 ASN A O 1
ATOM 716 N N . ARG A 1 89 ? -16.158 6.848 14.005 1.00 67.44 89 ARG A N 1
ATOM 717 C CA . ARG A 1 89 ? -17.489 7.132 14.562 1.00 67.44 89 ARG A CA 1
ATOM 718 C C . ARG A 1 89 ? -17.289 8.140 15.688 1.00 67.44 89 ARG A C 1
ATOM 720 O O . ARG A 1 89 ? -16.935 7.752 16.796 1.00 67.44 89 ARG A O 1
ATOM 727 N N . ASN A 1 90 ? -17.392 9.431 15.362 1.00 61.41 90 ASN A N 1
ATOM 728 C CA . ASN A 1 90 ? -17.275 10.547 16.301 1.00 61.41 90 ASN A CA 1
ATOM 729 C C . ASN A 1 90 ? -17.988 10.202 17.603 1.00 61.41 90 ASN A C 1
ATOM 731 O O . ASN A 1 90 ? -19.212 10.183 17.605 1.00 61.41 90 ASN A O 1
ATOM 735 N N . GLY A 1 91 ? -17.200 9.897 18.641 1.00 56.22 91 GLY A N 1
ATOM 736 C CA . GLY A 1 91 ? -17.642 9.532 19.979 1.00 56.22 91 GLY A CA 1
ATOM 737 C C . GLY A 1 91 ? -18.942 8.746 19.990 1.00 56.22 91 GLY A C 1
ATOM 738 O O . GLY A 1 91 ? -20.013 9.346 20.055 1.00 56.22 91 GLY A O 1
ATOM 739 N N . ASP A 1 92 ? -18.860 7.419 20.043 1.00 55.19 92 ASP A N 1
ATOM 740 C CA . ASP A 1 92 ? -19.948 6.664 20.645 1.00 55.19 92 ASP A CA 1
ATOM 741 C C . ASP A 1 92 ? -20.093 7.150 22.101 1.00 55.19 92 ASP A C 1
ATOM 743 O O . ASP A 1 92 ? -19.463 6.654 23.035 1.00 55.19 92 ASP A O 1
ATOM 747 N N . GLN A 1 93 ? -20.879 8.216 22.288 1.00 54.34 93 GLN A N 1
ATOM 748 C CA . GLN A 1 93 ? -21.237 8.783 23.583 1.00 54.34 93 GLN A CA 1
ATOM 749 C C . GLN A 1 93 ? -22.031 7.768 24.418 1.00 54.34 93 GLN A C 1
ATOM 751 O O . GLN A 1 93 ? -22.349 8.045 25.572 1.00 54.34 93 GLN A O 1
ATOM 756 N N . SER A 1 94 ? -22.317 6.574 23.883 1.00 52.59 94 SER A N 1
ATOM 757 C CA . SER A 1 94 ? -22.889 5.467 24.640 1.00 52.59 94 SER A CA 1
ATOM 758 C C . SER A 1 94 ? -21.918 4.834 25.642 1.00 52.59 94 SER A C 1
ATOM 760 O O . SER A 1 94 ? -22.375 4.121 26.531 1.00 52.59 94 SER A O 1
ATOM 762 N N . ASN A 1 95 ? -20.612 5.141 25.582 1.00 50.03 95 ASN A N 1
ATOM 763 C CA . ASN A 1 95 ? -19.641 4.688 26.585 1.00 50.03 95 ASN A CA 1
ATOM 764 C C . ASN A 1 95 ? -19.192 5.797 27.551 1.00 50.03 95 ASN A C 1
ATOM 766 O O . ASN A 1 95 ? -18.095 5.752 28.115 1.00 50.03 95 ASN A O 1
ATOM 770 N N . ILE A 1 96 ? -20.054 6.790 27.811 1.00 56.03 96 ILE A N 1
ATOM 771 C CA . ILE A 1 96 ? -20.010 7.416 29.132 1.00 56.03 96 ILE A CA 1
ATOM 772 C C . ILE A 1 96 ? -20.378 6.290 30.091 1.00 56.03 96 ILE A C 1
ATOM 774 O O . ILE A 1 96 ? -21.529 5.867 30.128 1.00 56.03 96 ILE A O 1
ATOM 778 N N . LEU A 1 97 ? -19.405 5.788 30.853 1.00 53.94 97 LEU A N 1
ATOM 779 C CA . LEU A 1 97 ? -19.685 5.047 32.076 1.00 53.94 97 LEU A CA 1
ATOM 780 C C . LEU A 1 97 ? -20.577 5.953 32.927 1.00 53.94 97 LEU A C 1
ATOM 782 O O . LEU A 1 97 ? -20.079 6.794 33.681 1.00 53.94 97 LEU A O 1
ATOM 786 N N . VAL A 1 98 ? -21.896 5.838 32.767 1.00 59.50 98 VAL A N 1
ATOM 787 C CA . VAL A 1 98 ? -22.869 6.468 33.644 1.00 59.50 98 VAL A CA 1
ATOM 788 C C . VAL A 1 98 ? -22.664 5.755 34.962 1.00 59.50 98 VAL A C 1
ATOM 790 O O . VAL A 1 98 ? -23.253 4.709 35.212 1.00 59.50 98 VAL A O 1
ATOM 793 N N . ARG A 1 99 ? -21.744 6.268 35.785 1.00 64.06 99 ARG A N 1
ATOM 794 C CA . ARG A 1 99 ? -21.632 5.834 37.169 1.00 64.06 99 ARG A CA 1
ATOM 795 C C . ARG A 1 99 ? -23.017 6.089 37.752 1.00 64.06 99 ARG A C 1
ATOM 797 O O . ARG A 1 99 ? -23.416 7.259 37.783 1.00 64.06 99 ARG A O 1
ATOM 804 N N . PRO A 1 100 ? -23.780 5.045 38.121 1.00 72.31 100 PRO A N 1
ATOM 805 C CA . PRO A 1 100 ? -25.107 5.258 38.661 1.00 72.31 100 PRO A CA 1
ATOM 806 C C . PRO A 1 100 ? -24.943 6.165 39.880 1.00 72.31 100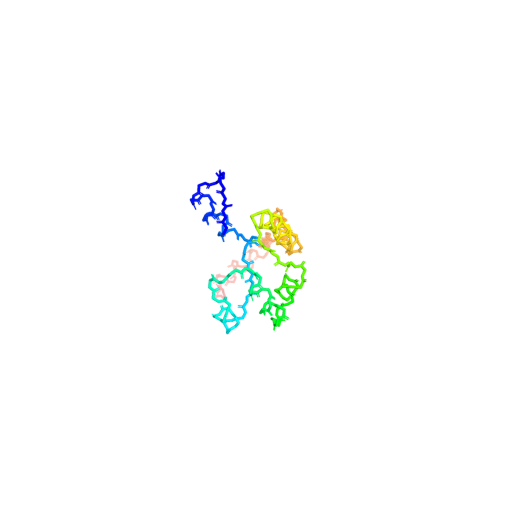 PRO A C 1
ATOM 808 O O . PRO A 1 100 ? -24.159 5.866 40.784 1.00 72.31 100 PRO A O 1
ATOM 811 N N . ARG A 1 101 ? -25.602 7.328 39.865 1.00 79.50 101 ARG A N 1
ATOM 812 C CA . ARG A 1 101 ? -25.665 8.159 41.066 1.00 79.50 101 ARG A CA 1
ATOM 813 C C . ARG A 1 101 ? -26.541 7.404 42.062 1.00 79.50 101 ARG A C 1
ATOM 815 O O . ARG A 1 101 ? -27.648 7.030 41.675 1.00 79.50 101 ARG A O 1
ATOM 822 N N . PRO A 1 102 ? -26.070 7.175 43.299 1.00 79.81 102 PRO A N 1
ATOM 823 C CA . PRO A 1 102 ? -26.905 6.573 44.323 1.00 79.81 102 PRO A CA 1
ATOM 824 C C . PRO A 1 102 ? -28.199 7.375 44.470 1.00 79.81 102 PRO A C 1
ATOM 826 O O . PRO A 1 102 ? -28.169 8.610 44.473 1.00 79.81 102 PRO A O 1
ATOM 829 N N . THR A 1 103 ? -29.329 6.685 44.599 1.00 88.31 103 THR A N 1
ATOM 830 C CA . THR A 1 103 ? -30.566 7.314 45.075 1.00 88.31 103 THR A CA 1
ATOM 831 C C . THR A 1 103 ? -30.356 7.856 46.494 1.00 88.31 103 THR A C 1
ATOM 833 O O . THR A 1 103 ? -29.400 7.483 47.176 1.00 88.31 103 THR A O 1
ATOM 836 N N . ALA A 1 104 ? -31.248 8.731 46.970 1.00 88.50 104 ALA A N 1
ATOM 837 C CA . ALA A 1 104 ? -31.166 9.258 48.336 1.00 88.50 104 ALA A CA 1
ATOM 838 C C . ALA A 1 104 ? -31.110 8.134 49.392 1.00 88.50 104 ALA A C 1
ATOM 840 O O . ALA A 1 104 ? -30.342 8.214 50.346 1.00 88.50 104 ALA A O 1
ATOM 841 N N . GLU A 1 105 ? -31.852 7.048 49.165 1.00 88.25 105 GLU A N 1
ATOM 842 C CA . GLU A 1 105 ? -31.852 5.859 50.022 1.00 88.25 105 GLU A CA 1
ATOM 843 C C . GLU A 1 105 ? -30.517 5.106 49.974 1.00 88.25 105 GLU A C 1
ATOM 845 O O . GLU A 1 105 ? -29.958 4.761 51.013 1.00 88.25 105 GLU A O 1
ATOM 850 N N . GLN A 1 106 ? -29.963 4.891 48.778 1.00 89.75 106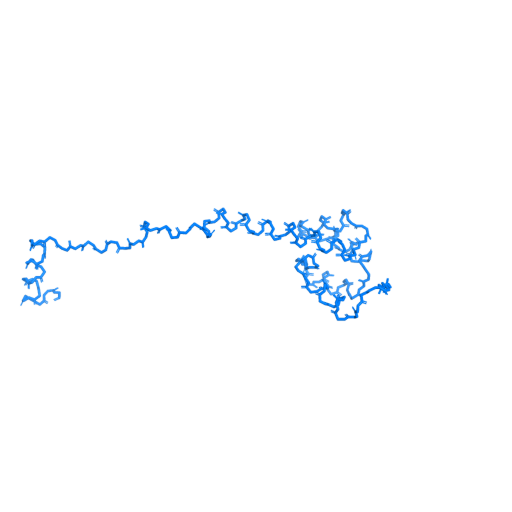 GLN A N 1
ATOM 851 C CA . GLN A 1 106 ? -28.669 4.224 48.614 1.00 89.75 106 GLN A CA 1
ATOM 852 C C . GLN A 1 106 ? -27.527 5.050 49.217 1.00 89.75 106 GLN A C 1
ATOM 854 O O . GLN A 1 106 ? -26.594 4.491 49.787 1.00 89.75 106 GLN A O 1
ATOM 859 N N . ALA A 1 107 ? -27.597 6.380 49.129 1.00 89.94 107 ALA A N 1
ATOM 860 C CA . ALA A 1 107 ? -26.626 7.269 49.757 1.00 89.94 107 ALA A CA 1
ATOM 861 C C . ALA A 1 107 ? -26.657 7.160 51.291 1.00 89.94 107 ALA A C 1
ATOM 863 O O . ALA A 1 107 ? -25.602 7.148 51.926 1.00 89.94 107 ALA A O 1
ATOM 864 N N . GLU A 1 108 ? -27.849 7.029 51.875 1.00 93.25 108 GLU A N 1
ATOM 865 C CA . GLU A 1 108 ? -28.024 6.843 53.315 1.00 93.25 108 GLU A CA 1
ATOM 866 C C . GLU A 1 108 ? -27.502 5.473 53.774 1.00 93.25 108 GLU A C 1
ATOM 868 O O . GLU A 1 108 ? -26.751 5.393 54.744 1.00 93.25 108 GLU A O 1
ATOM 873 N N . GLN A 1 109 ? -27.793 4.407 53.021 1.00 93.00 109 GLN A N 1
ATOM 874 C CA . GLN A 1 109 ? -27.247 3.069 53.278 1.00 93.00 109 GLN A CA 1
ATOM 875 C C . GLN A 1 109 ? -25.713 3.056 53.215 1.00 93.00 109 GLN A C 1
ATOM 877 O O . GLN A 1 109 ? -25.059 2.494 54.090 1.00 93.00 109 GLN A O 1
ATOM 882 N N . ILE A 1 110 ? -25.120 3.728 52.222 1.00 91.56 110 ILE A N 1
ATOM 883 C CA . ILE A 1 110 ? -23.661 3.873 52.115 1.00 91.56 110 ILE A CA 1
ATOM 884 C C . ILE A 1 110 ? -23.096 4.629 53.327 1.00 91.56 110 ILE A C 1
ATOM 886 O O . ILE A 1 110 ? -22.013 4.287 53.803 1.00 91.56 110 ILE A O 1
ATOM 890 N N . ARG A 1 111 ? -23.804 5.642 53.847 1.00 92.56 111 ARG A N 1
ATOM 891 C CA . ARG A 1 111 ? -23.374 6.384 55.042 1.00 92.56 111 ARG A CA 1
ATOM 892 C C . ARG A 1 111 ? -23.380 5.497 56.287 1.00 92.56 111 ARG A C 1
ATOM 894 O O . ARG A 1 111 ? -22.379 5.460 56.994 1.00 92.56 111 ARG A O 1
ATOM 901 N N . GLN A 1 112 ? -24.447 4.726 56.492 1.00 93.69 112 GLN A N 1
ATOM 902 C CA . GLN A 1 112 ? -24.564 3.784 57.611 1.00 93.69 112 GLN A CA 1
ATOM 903 C C . GLN A 1 112 ? -23.486 2.692 57.565 1.00 93.69 112 GLN A C 1
ATOM 905 O O . GLN A 1 112 ? -22.862 2.390 58.578 1.00 93.69 112 GLN A O 1
ATOM 910 N N . LEU A 1 113 ? -23.215 2.123 56.387 1.00 93.69 113 LEU A N 1
ATOM 911 C CA . LEU A 1 113 ? -22.188 1.089 56.231 1.00 93.69 113 LEU A CA 1
ATOM 912 C C . LEU A 1 113 ? -20.770 1.616 56.520 1.00 93.69 113 LEU A C 1
ATOM 914 O O . LEU A 1 113 ? -19.966 0.883 57.096 1.00 93.69 113 LEU A O 1
ATOM 918 N N . LYS A 1 114 ? -20.483 2.884 56.184 1.00 93.25 114 LYS A N 1
ATOM 919 C CA . LYS A 1 114 ? -19.224 3.562 56.543 1.00 93.25 114 LYS A CA 1
ATOM 920 C C . LYS A 1 114 ? -19.101 3.816 58.042 1.00 93.25 114 LYS A C 1
ATOM 922 O O . LYS A 1 114 ? -18.027 3.624 58.601 1.00 93.25 114 LYS A O 1
ATOM 927 N N . GLU A 1 115 ? -20.184 4.229 58.700 1.00 94.69 115 GLU A N 1
ATOM 928 C CA . GLU A 1 115 ? -20.210 4.407 60.161 1.00 94.69 115 GLU A CA 1
ATOM 929 C C . GLU A 1 115 ? -19.984 3.082 60.905 1.00 94.69 115 GLU A C 1
ATOM 931 O O . GLU A 1 115 ? -19.345 3.062 61.955 1.00 94.69 115 GLU A O 1
ATOM 936 N N . LEU A 1 116 ? -20.448 1.967 60.332 1.00 94.50 116 LEU A N 1
ATOM 937 C CA . LEU A 1 116 ? -20.235 0.615 60.854 1.00 94.50 116 LEU A CA 1
ATOM 938 C C . LEU A 1 116 ? -18.874 0.001 60.470 1.00 94.50 116 LEU A C 1
ATOM 940 O O . LEU A 1 116 ? -18.561 -1.096 60.929 1.00 94.50 116 LEU A O 1
ATOM 944 N N . GLY A 1 117 ? -18.072 0.671 59.634 1.00 90.06 117 GLY A N 1
ATOM 945 C CA . GLY A 1 117 ? -16.762 0.182 59.183 1.00 90.06 117 GLY A CA 1
ATOM 946 C C . GLY A 1 117 ? -16.819 -1.060 58.285 1.00 90.06 117 GLY A C 1
ATOM 947 O O . GLY A 1 117 ? -15.853 -1.817 58.220 1.00 90.06 117 GLY A O 1
ATOM 948 N N . LEU A 1 118 ? -17.953 -1.300 57.623 1.00 81.56 118 LEU A N 1
ATOM 949 C CA . LEU A 1 118 ? -18.163 -2.452 56.739 1.00 81.56 118 LEU A CA 1
ATOM 950 C C . LEU A 1 118 ? -17.691 -2.192 55.299 1.00 81.56 118 LEU A C 1
ATOM 952 O O . LEU A 1 118 ? -17.543 -3.146 54.534 1.00 81.56 118 LEU A O 1
ATOM 956 N N . ILE A 1 119 ? -17.467 -0.919 54.946 1.00 81.06 119 ILE A N 1
ATOM 957 C CA . ILE A 1 119 ? -16.906 -0.422 53.677 1.00 81.06 119 ILE A CA 1
ATOM 958 C C . ILE A 1 119 ? -16.088 0.853 53.890 1.00 81.06 119 ILE A C 1
ATOM 960 O O . ILE A 1 119 ? -16.327 1.549 54.904 1.00 81.06 119 ILE A O 1
#

Sequence (119 aa):
MKFPSLSNDEVKAKLEHLGNKVPFEKNLNIRASNSYFSRKSKLYKQSGIAVTRRLGAEHSDWNLEDIDTRDVRVTDLILSEFEAWGLNRNGDQSNILVRPRPTAEQAEQIRQLKELGLI

Secondary structure (DSSP, 8-state):
---TTS-HHHHHHHHTSGGG-----HHHHHHHTT--HHHHHHHHTT-SSHHHHHHHHH-S---HHHHHHHHHHHHHHHHHHHHHTTTTSS--GGGS---PPPPHHHHHHHHHHHHTT--

InterPro domains:
  IPR011089 GmrSD restriction endonucleases, C-terminal domain [PF07510] (15-71)